Protein AF-A0A381I6Q4-F1 (afdb_monomer)

Secondary structure (DSSP, 8-state):
------PPP-S--PPPEEESSGGG-EEE--B-SSTT-TTTS-B-SPP--EEEEESS--TTS-HHHHHHTTTTTT-HHHHHHHHHHHS--SEEEEE-GGG-TTTT---HHHHHHHHHHHHHH-SSPEEEE--S-HHHHHHHHHHHHHHS---

Mean predicted aligned error: 4.38 Å

Nearest PDB structures (foldseek):
  2h9a-assembly1_B  TM=9.541E-01  e=8.508E-14  Carboxydothermus hydrogenoformans
  4djf-assembly1_D  TM=9.508E-01  e=1.622E-13  Neomoorella thermoacetica
  8vcj-assembly1_F  TM=4.718E-01  e=9.733E-01  Escherichia coli
  4xgc-assembly1_D  TM=3.825E-01  e=1.181E+00  Drosophila melanogaster
  7aud-assembly2_A  TM=4.012E-01  e=6.323E+00  Homo sapiens

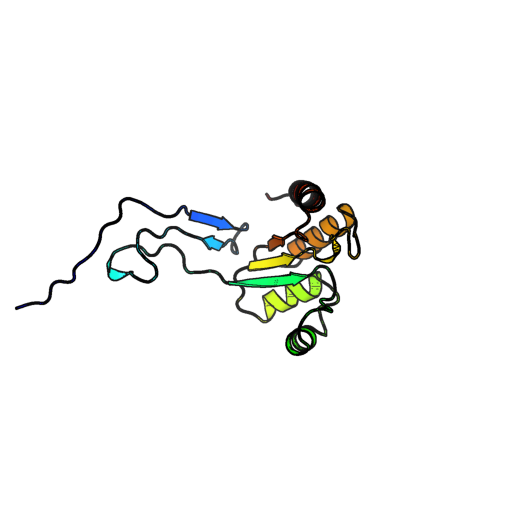InterPro domains:
  IPR011005 Dihydropteroate synthase-like superfamily [G3DSA:3.20.20.20] (15-149)
  IPR016041 CO dehydrogenase/acetyl-CoA synthase delta subunit, TIM barrel [PF03599] (16-131)
  IPR051069 Acetyl-CoA decarbonylase/synthase complex subunit [PTHR36214] (13-131)

Solvent-accessible surface area (backbone atoms only — not comparable to full-atom values): 8857 Å² total; per-residue (Å²): 134,84,89,75,85,88,68,63,87,59,95,59,64,44,70,69,47,76,44,62,66,73,96,41,39,43,60,40,44,39,26,39,42,62,91,90,37,60,86,46,41,54,60,46,41,69,91,77,50,67,46,79,48,41,72,41,63,67,80,89,53,56,67,73,60,48,62,76,34,61,93,25,42,84,36,49,48,55,32,50,42,48,46,66,74,76,52,88,56,56,27,39,30,46,28,31,59,37,45,25,78,91,65,70,43,46,50,57,65,61,53,34,51,51,53,48,52,35,57,76,65,47,71,57,20,75,44,80,42,59,51,79,48,69,72,59,33,52,54,34,52,57,48,36,64,68,70,45,79,90,121

Organism: Clostridioides difficile (NCBI:txid1496)

Sequence (151 aa):
MAFKMSTQKYSGKISEVEVGIGEKAIKLGGENVLPFYSFDGEVGNSPKIGIQISDVYPESWTDSYKELYKDVANCPVEWAKYVEANTQADFICLKFDGSDPNGLDKSVDECADVAKAVIEAIKLPLVVAGSGNHEKDGKLFGKISSNIGWT

Radius of gyration: 19.55 Å; Cα contacts (8 Å, |Δi|>4): 243; chains: 1; bounding box: 48×37×62 Å

Foldseek 3Di:
DDDDDDADFAPDFWDWDWFADDPLIAIDGGQRDPPPPVVNHDGPGDDFAEDEAECAQCPVDDVVVCVVCVPPNHALQSSLVCCQVPHPHSAYEYEHLCCDPVHVVDDLVVLLVSVQSNVVRDDHGYHYHYNPPPVSVVSNVVSNPVPPPRD

pLDDT: mean 93.87, std 7.41, range [42.34, 98.56]

Structure (mmCIF, N/CA/C/O backbone):
data_AF-A0A381I6Q4-F1
#
_entry.id   AF-A0A381I6Q4-F1
#
loop_
_atom_site.group_PDB
_atom_site.id
_atom_site.type_symbol
_atom_site.label_atom_id
_atom_site.label_alt_id
_atom_site.label_comp_id
_atom_site.label_asym_id
_atom_site.label_entity_id
_atom_site.label_seq_id
_atom_site.pdbx_PDB_ins_code
_atom_site.Cartn_x
_atom_site.Cartn_y
_atom_site.Cartn_z
_atom_site.occupancy
_atom_site.B_iso_or_equiv
_atom_site.auth_seq_id
_atom_site.auth_comp_id
_atom_site.auth_asym_id
_atom_site.auth_atom_id
_atom_site.pdbx_PDB_model_num
ATOM 1 N N . MET A 1 1 ? -25.624 0.013 46.762 1.00 72.81 1 MET A N 1
ATOM 2 C CA . MET A 1 1 ? -25.531 1.173 45.846 1.00 72.81 1 MET A CA 1
ATOM 3 C C . MET A 1 1 ? -25.431 0.653 44.423 1.00 72.81 1 MET A C 1
ATOM 5 O O . MET A 1 1 ? -24.782 -0.366 44.232 1.00 72.81 1 MET A O 1
ATOM 9 N N . ALA A 1 2 ? -26.088 1.304 43.461 1.00 85.31 2 ALA A N 1
ATOM 10 C CA . ALA A 1 2 ? -25.959 0.956 42.047 1.00 85.31 2 ALA A CA 1
ATOM 11 C C . ALA A 1 2 ? -24.643 1.521 41.488 1.00 85.31 2 ALA A C 1
ATOM 13 O O . ALA A 1 2 ? -24.275 2.652 41.807 1.00 85.31 2 ALA A O 1
ATOM 14 N N . PHE A 1 3 ? -23.933 0.734 40.682 1.00 87.44 3 PHE A N 1
ATOM 15 C CA . PHE A 1 3 ? -22.739 1.192 39.977 1.00 87.44 3 PHE A CA 1
ATOM 16 C C . PHE A 1 3 ? -23.118 2.252 38.935 1.00 87.44 3 PHE A C 1
ATOM 18 O O . PHE A 1 3 ? -24.077 2.072 38.184 1.00 87.44 3 PHE A O 1
ATOM 25 N N . LYS A 1 4 ? -22.353 3.345 38.879 1.00 84.56 4 LYS A N 1
ATOM 26 C CA . LYS A 1 4 ? -22.452 4.367 37.835 1.00 84.56 4 LYS A CA 1
ATOM 27 C C . LYS A 1 4 ? -21.108 4.450 37.125 1.00 84.56 4 LYS A C 1
ATOM 29 O O . LYS A 1 4 ? -20.115 4.828 37.740 1.00 84.56 4 LYS A O 1
ATOM 34 N N . MET A 1 5 ? -21.094 4.094 35.846 1.00 82.75 5 MET A N 1
ATOM 35 C CA . MET A 1 5 ? -1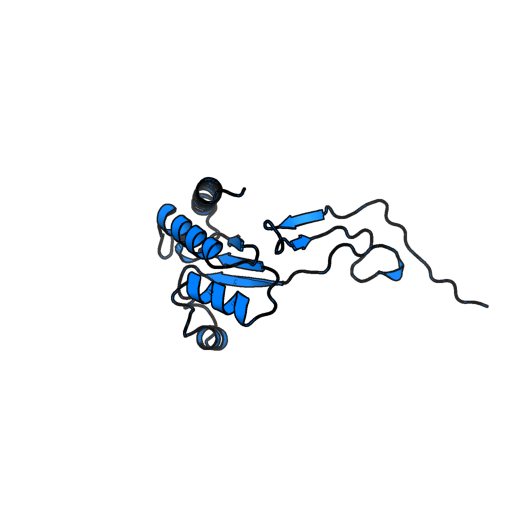9.893 4.152 35.019 1.00 82.75 5 MET A CA 1
ATOM 36 C C . MET A 1 5 ? -19.447 5.608 34.843 1.00 82.75 5 MET A C 1
ATOM 38 O O . MET A 1 5 ? -20.265 6.478 34.535 1.00 82.75 5 MET A O 1
ATOM 42 N N . SER A 1 6 ? -18.161 5.873 35.073 1.00 84.88 6 SER A N 1
ATOM 43 C CA . SER A 1 6 ? -17.562 7.175 34.788 1.00 84.88 6 SER A CA 1
ATOM 44 C C . SER A 1 6 ? -17.295 7.257 33.294 1.00 84.88 6 SER A C 1
ATOM 46 O O . SER A 1 6 ? -16.446 6.522 32.805 1.00 84.88 6 SER A O 1
ATOM 48 N N . THR A 1 7 ? -18.018 8.128 32.592 1.00 86.00 7 THR A N 1
ATOM 49 C CA . THR A 1 7 ? -17.810 8.370 31.161 1.00 86.00 7 THR A CA 1
ATOM 50 C C . THR A 1 7 ? -17.056 9.672 30.932 1.00 86.00 7 THR A C 1
ATOM 52 O O . THR A 1 7 ? -17.393 10.683 31.564 1.00 86.00 7 THR A O 1
ATOM 55 N N . GLN A 1 8 ? -16.106 9.688 30.004 1.00 88.75 8 GLN A N 1
ATOM 56 C CA . GLN A 1 8 ? -15.382 10.895 29.609 1.00 88.75 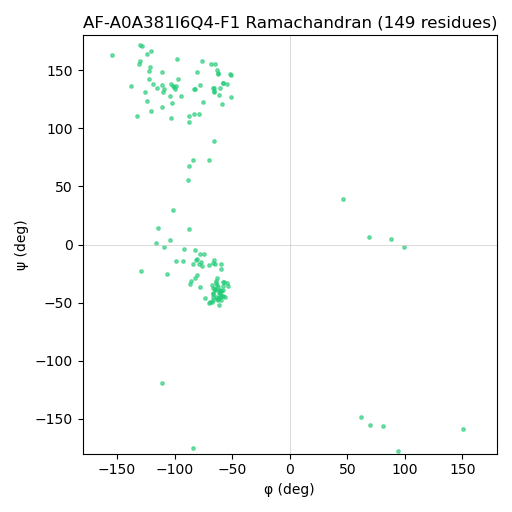8 GLN A CA 1
ATOM 57 C C . GLN A 1 8 ? -15.937 11.473 28.303 1.00 88.75 8 GLN A C 1
ATOM 59 O O . GLN A 1 8 ? -16.175 10.755 27.341 1.00 88.75 8 GLN A O 1
ATOM 64 N N . LYS A 1 9 ? -16.132 12.797 28.259 1.00 88.44 9 LYS A N 1
ATOM 65 C CA . LYS A 1 9 ? -16.518 13.509 27.033 1.00 88.44 9 LYS A CA 1
ATOM 66 C C . LYS A 1 9 ? -15.308 14.190 26.414 1.00 88.44 9 LYS A C 1
ATOM 68 O O . LYS A 1 9 ? -14.563 14.872 27.118 1.00 88.44 9 LYS A O 1
ATOM 73 N N . TYR A 1 10 ? -15.177 14.077 25.099 1.00 90.94 10 TYR A N 1
ATOM 74 C CA . TYR A 1 10 ? -14.132 14.733 24.323 1.00 90.94 10 TYR A CA 1
ATOM 75 C C . TYR A 1 10 ? -14.757 15.746 23.363 1.00 90.94 10 TYR A C 1
ATOM 77 O O . TYR A 1 10 ? -15.756 15.464 22.701 1.00 90.94 10 TYR A O 1
ATOM 85 N N . SER A 1 11 ? -14.176 16.945 23.295 1.00 91.75 11 SER A N 1
ATOM 86 C CA . SER A 1 11 ? -14.625 18.018 22.397 1.00 91.75 11 SER A CA 1
ATOM 87 C C . SER A 1 11 ? -14.056 17.906 20.980 1.00 91.75 11 SER A C 1
ATOM 89 O O . SER A 1 11 ? -14.565 18.557 20.072 1.00 91.75 11 SER A O 1
ATOM 91 N N . GLY A 1 12 ? -12.999 17.112 20.794 1.00 92.12 12 GLY A N 1
ATOM 92 C CA . GLY A 1 12 ? -12.356 16.872 19.504 1.00 92.12 12 GLY A CA 1
ATOM 93 C C . GLY A 1 12 ? -12.822 15.576 18.843 1.00 92.12 12 GLY A C 1
ATOM 94 O O . GLY A 1 12 ? -13.320 14.667 19.506 1.00 92.12 12 GLY A O 1
ATOM 95 N N . LYS A 1 13 ? -12.631 15.492 17.528 1.00 93.94 13 LYS A N 1
ATOM 96 C CA . LYS A 1 13 ? -12.848 14.292 16.716 1.00 93.94 13 LYS A CA 1
ATOM 97 C C . LYS A 1 13 ? -11.692 14.171 15.726 1.00 93.94 13 LYS A C 1
ATOM 99 O O . LYS A 1 13 ? -11.288 15.180 15.147 1.00 93.94 13 LYS A O 1
ATOM 104 N N . ILE A 1 14 ? -11.159 12.967 15.548 1.00 96.00 14 ILE A N 1
ATOM 105 C CA . ILE A 1 14 ? -10.168 12.683 14.507 1.00 96.00 14 ILE A CA 1
ATOM 106 C C . ILE A 1 14 ? -10.835 12.848 13.141 1.00 96.00 14 ILE A C 1
ATOM 108 O O . ILE A 1 14 ? -11.953 12.376 12.929 1.00 96.00 14 ILE A O 1
ATOM 112 N N . SER A 1 15 ? -10.162 13.532 12.217 1.00 96.69 15 SER A N 1
ATOM 113 C CA . SER A 1 15 ? -10.674 13.728 10.861 1.00 96.69 15 SER A CA 1
ATOM 114 C C . SER A 1 15 ? -10.934 12.392 10.172 1.00 96.69 15 SER A C 1
ATOM 116 O O . SER A 1 15 ? -10.128 11.469 10.278 1.00 96.69 15 SER A O 1
ATOM 118 N N . GLU A 1 16 ? -12.048 12.307 9.448 1.00 96.75 16 GLU A N 1
ATOM 119 C CA . GLU A 1 16 ? -12.323 11.166 8.579 1.00 96.75 16 GLU A CA 1
ATOM 120 C C . GLU A 1 16 ? -11.615 11.367 7.236 1.00 96.75 16 GLU A C 1
ATOM 122 O O . GLU A 1 16 ? -11.670 12.455 6.657 1.00 96.75 16 GLU A O 1
ATOM 127 N N . VAL A 1 17 ? -10.948 10.321 6.754 1.00 96.56 17 VAL A N 1
ATOM 128 C CA . VAL A 1 17 ? -10.285 10.294 5.446 1.00 96.56 17 VAL A CA 1
ATOM 129 C C . VAL A 1 17 ? -10.798 9.095 4.668 1.00 96.56 17 VAL A C 1
ATOM 131 O O . VAL A 1 17 ? -10.819 7.981 5.187 1.00 96.56 17 VAL A O 1
ATOM 134 N N . GLU A 1 18 ? -11.191 9.327 3.421 1.00 95.94 18 GLU A N 1
ATOM 135 C CA . GLU A 1 18 ? -11.579 8.279 2.482 1.00 95.94 18 GLU A CA 1
ATOM 136 C C . GLU A 1 18 ? -10.415 7.976 1.532 1.00 95.94 18 GLU A C 1
ATOM 138 O O . GLU A 1 18 ? -9.761 8.889 1.024 1.00 95.94 18 GLU A O 1
ATOM 143 N N . VAL A 1 19 ? -10.127 6.691 1.331 1.00 94.69 19 VAL A N 1
ATOM 144 C CA . VAL A 1 19 ? -9.037 6.198 0.484 1.00 94.69 19 VAL A CA 1
ATOM 145 C C . VAL A 1 19 ? -9.615 5.258 -0.569 1.00 94.69 19 VAL A C 1
ATOM 147 O O . VAL A 1 19 ? -10.237 4.250 -0.235 1.00 94.69 19 VAL A O 1
ATOM 150 N N . GLY A 1 20 ? -9.364 5.568 -1.841 1.00 91.56 20 GLY A N 1
ATOM 151 C CA . GLY A 1 20 ? -9.916 4.847 -2.989 1.00 91.56 20 GLY A CA 1
ATOM 152 C C . GLY A 1 20 ? -11.206 5.472 -3.525 1.00 91.56 20 GLY A C 1
ATOM 153 O O . GLY A 1 20 ? -11.650 6.515 -3.053 1.00 91.56 20 GLY A O 1
ATOM 154 N N . ILE A 1 21 ? -11.784 4.830 -4.541 1.00 87.94 21 ILE A N 1
ATOM 155 C CA . ILE A 1 21 ? -13.023 5.256 -5.202 1.00 87.94 21 ILE A CA 1
ATOM 156 C C . ILE A 1 21 ? -14.004 4.083 -5.312 1.00 87.94 21 ILE A C 1
ATOM 158 O O . ILE A 1 21 ? -13.606 2.917 -5.350 1.00 87.94 21 ILE A O 1
ATOM 162 N N . GLY A 1 22 ? -15.297 4.393 -5.396 1.00 87.00 22 GLY A N 1
ATOM 163 C CA . GLY A 1 22 ? -16.349 3.396 -5.595 1.00 87.00 22 GLY A CA 1
ATOM 164 C C . GLY A 1 22 ? -16.575 2.476 -4.390 1.00 87.00 22 GLY A C 1
ATOM 165 O O . GLY A 1 22 ? -16.286 2.820 -3.249 1.00 87.00 22 GLY A O 1
ATOM 166 N N . GLU A 1 23 ? -17.116 1.282 -4.643 1.00 86.56 23 GLU A N 1
ATOM 167 C CA . GLU A 1 23 ? -17.598 0.361 -3.596 1.00 86.56 23 GLU A CA 1
ATOM 168 C C . GLU A 1 23 ? -16.506 -0.190 -2.667 1.00 86.56 23 GLU A C 1
ATOM 170 O O . GLU A 1 23 ? -16.812 -0.747 -1.613 1.00 86.56 23 GLU A O 1
ATOM 175 N N . LYS A 1 24 ? -15.236 -0.083 -3.067 1.00 88.00 24 LYS A N 1
ATOM 176 C CA . LYS A 1 24 ? -14.081 -0.575 -2.305 1.00 88.00 24 LYS A CA 1
ATOM 177 C C . LYS A 1 24 ? -13.306 0.535 -1.602 1.00 88.00 24 LYS A C 1
ATOM 179 O O . LYS A 1 24 ? -12.293 0.235 -0.976 1.00 88.00 24 LYS A O 1
ATOM 184 N N . ALA A 1 25 ? -13.774 1.783 -1.671 1.00 94.38 25 ALA A N 1
ATOM 185 C CA . ALA A 1 25 ? -13.207 2.861 -0.878 1.00 94.38 25 ALA A CA 1
ATOM 186 C C . ALA A 1 25 ? -13.289 2.529 0.621 1.00 94.38 25 ALA A C 1
ATOM 188 O O . ALA A 1 25 ? -14.282 1.981 1.111 1.00 94.38 25 ALA A O 1
ATOM 189 N N . ILE A 1 26 ? -12.226 2.853 1.352 1.00 96.56 26 ILE A N 1
ATOM 190 C CA . ILE A 1 26 ? -12.146 2.656 2.800 1.00 96.56 26 ILE A CA 1
ATOM 191 C C . ILE A 1 26 ? -12.161 4.002 3.507 1.00 96.56 26 ILE A C 1
ATOM 193 O O . ILE A 1 26 ? -11.624 4.986 3.007 1.00 96.56 26 ILE A O 1
ATOM 197 N N . LYS A 1 27 ? -12.735 4.029 4.707 1.00 97.00 27 LYS A N 1
ATOM 198 C CA . LYS A 1 27 ? -12.732 5.198 5.582 1.00 97.00 27 LYS A CA 1
ATOM 199 C C . LYS A 1 27 ? -11.857 4.950 6.798 1.00 97.00 27 LYS A C 1
ATOM 201 O O . LYS A 1 27 ? -11.889 3.866 7.381 1.00 97.00 27 LYS A O 1
ATOM 206 N N . LEU A 1 28 ? -11.080 5.961 7.156 1.00 96.88 28 LEU A N 1
ATOM 207 C CA . LEU A 1 28 ? -10.161 5.983 8.286 1.00 96.88 28 LEU A CA 1
ATOM 208 C C . LEU A 1 28 ? -10.532 7.133 9.216 1.00 96.88 28 LEU A C 1
ATOM 210 O O . LEU A 1 28 ? -10.992 8.176 8.755 1.00 96.88 28 LEU A O 1
ATOM 214 N N . GLY A 1 29 ? -10.275 6.967 10.509 1.00 96.19 29 GLY A N 1
ATOM 215 C CA . GLY A 1 29 ? -10.471 8.022 11.492 1.00 96.19 29 GLY A CA 1
ATOM 216 C C . GLY A 1 29 ? -11.924 8.160 11.954 1.00 96.19 29 GLY A C 1
ATOM 217 O O . GLY A 1 29 ? -12.737 7.239 11.833 1.00 96.19 29 GLY A O 1
ATOM 218 N N . GLY A 1 30 ? -12.285 9.345 12.446 1.00 95.62 30 GLY A N 1
ATOM 219 C CA . GLY A 1 30 ? -13.619 9.630 12.974 1.00 95.62 30 GLY A CA 1
ATOM 220 C C . GLY A 1 30 ? -13.794 9.310 14.462 1.00 95.62 30 GLY A C 1
ATOM 221 O O . GLY A 1 30 ? -14.899 9.449 14.984 1.00 95.62 30 GLY A O 1
ATOM 222 N N . GLU A 1 31 ? -12.740 8.905 15.160 1.00 95.31 31 GLU A N 1
ATOM 223 C CA . GLU A 1 31 ? -12.772 8.633 16.593 1.00 95.31 31 GLU A CA 1
ATOM 224 C C . GLU A 1 31 ? -13.043 9.924 17.381 1.00 95.31 31 GLU A C 1
ATOM 226 O O . GLU A 1 31 ? -12.398 10.956 17.170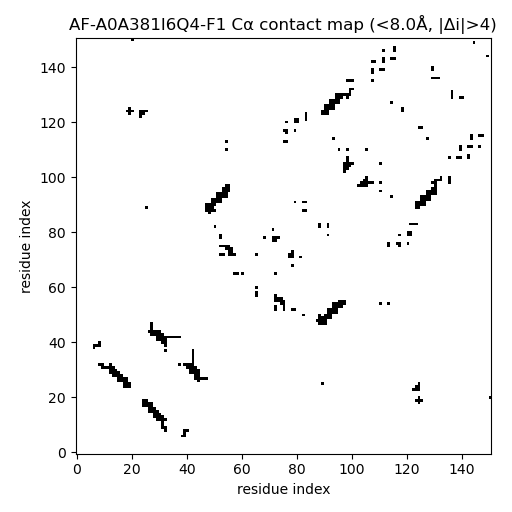 1.00 95.31 31 GLU A O 1
ATOM 231 N N . ASN A 1 32 ? -13.982 9.867 18.324 1.00 95.06 32 ASN A N 1
ATOM 232 C CA . ASN A 1 32 ? -14.198 10.909 19.337 1.00 95.06 32 ASN A CA 1
ATOM 233 C C . ASN A 1 32 ? -13.764 10.439 20.736 1.00 95.06 32 ASN A C 1
ATOM 235 O O . ASN A 1 32 ? -13.814 11.199 21.691 1.00 95.06 32 ASN A O 1
ATOM 239 N N . VAL A 1 33 ? -13.309 9.198 20.875 1.00 94.88 33 VAL A N 1
ATOM 240 C CA . VAL A 1 33 ? -12.925 8.599 22.156 1.00 94.88 33 VAL A CA 1
ATOM 241 C C . VAL A 1 33 ? -11.529 7.999 22.079 1.00 94.88 33 VAL A C 1
ATOM 243 O O . VAL A 1 33 ? -10.939 7.895 21.003 1.00 94.88 33 VAL A O 1
ATOM 246 N N . LEU A 1 34 ? -10.985 7.593 23.226 1.00 92.06 34 LEU A N 1
ATOM 247 C CA . LEU A 1 34 ? -9.743 6.824 23.248 1.00 92.06 34 LEU A CA 1
ATOM 248 C C . LEU A 1 34 ? -9.930 5.448 22.579 1.00 92.06 34 LEU A C 1
ATOM 250 O O . LEU A 1 34 ? -11.046 4.914 22.568 1.00 92.06 34 LEU A O 1
ATOM 254 N N . PRO A 1 35 ? -8.847 4.840 22.056 1.00 91.44 35 PRO A N 1
ATOM 255 C CA . PRO A 1 35 ? -8.916 3.538 21.403 1.00 91.44 35 PRO A CA 1
ATOM 256 C C . PRO A 1 35 ? -9.635 2.496 22.266 1.00 91.44 35 PRO A C 1
ATOM 258 O O . PRO A 1 35 ? -9.276 2.277 23.422 1.00 91.44 35 PRO A O 1
ATOM 261 N N . PHE A 1 36 ? -10.644 1.846 21.679 1.00 87.81 36 PHE A N 1
ATOM 262 C CA . PHE A 1 36 ? -11.481 0.808 22.298 1.00 87.81 36 PHE A CA 1
ATOM 263 C C . PHE A 1 36 ? -12.439 1.269 23.419 1.00 87.81 36 PHE A C 1
ATOM 265 O O . PHE A 1 36 ? -13.141 0.431 23.988 1.00 87.81 36 PHE A O 1
ATOM 272 N N . TYR A 1 37 ? -12.570 2.572 23.699 1.00 92.81 37 TYR A N 1
ATOM 273 C CA . TYR A 1 37 ? -13.532 3.113 24.678 1.00 92.81 37 TYR A CA 1
ATOM 274 C C . TYR A 1 37 ? -14.901 3.424 24.063 1.00 92.81 37 TYR A C 1
ATOM 276 O O . TYR A 1 37 ? -15.440 4.519 24.194 1.00 92.81 37 TYR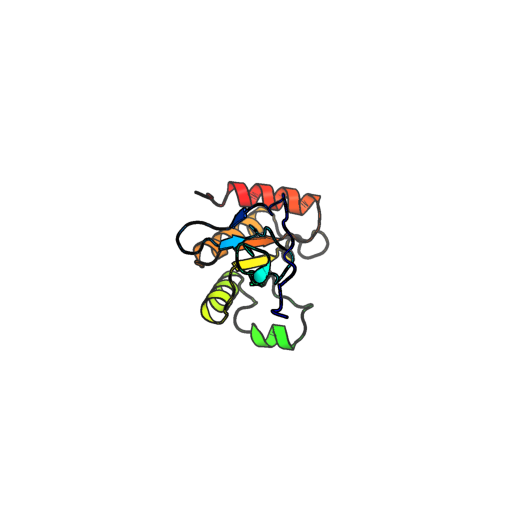 A O 1
ATOM 284 N N . SER A 1 38 ? -15.517 2.418 23.436 1.00 90.12 38 SER A N 1
ATOM 285 C CA . SER A 1 38 ? -16.884 2.517 22.883 1.00 90.12 38 SER A CA 1
ATOM 286 C C . SER A 1 38 ? -17.958 2.843 23.925 1.00 90.12 38 SER A C 1
ATOM 288 O O . SER A 1 38 ? -19.057 3.271 23.584 1.00 90.12 38 SER A O 1
ATOM 290 N N . PHE A 1 39 ? -17.639 2.673 25.206 1.00 90.44 39 PHE A N 1
ATOM 291 C CA . PHE A 1 39 ? -18.500 3.051 26.317 1.00 90.44 39 PHE A CA 1
ATOM 292 C C . PHE A 1 39 ? -18.517 4.567 26.594 1.00 90.44 39 PHE A C 1
ATOM 294 O O . PHE A 1 39 ? -19.443 5.044 27.250 1.00 90.44 39 PHE A O 1
ATOM 301 N N . ASP A 1 40 ? -17.523 5.314 26.098 1.00 91.12 40 ASP A N 1
ATOM 302 C CA . ASP A 1 40 ? -17.427 6.774 26.227 1.00 91.12 40 ASP A CA 1
ATOM 303 C C . ASP A 1 40 ? -18.052 7.521 25.035 1.00 91.12 40 ASP A C 1
ATOM 305 O O . ASP A 1 40 ? -18.305 8.723 25.130 1.00 91.12 40 ASP A O 1
ATOM 309 N N . GLY A 1 41 ? -18.336 6.834 23.919 1.00 89.06 41 GLY A N 1
ATOM 310 C CA . GLY A 1 41 ? -18.828 7.464 22.690 1.00 89.06 41 GLY A CA 1
ATOM 311 C C . GLY A 1 41 ? -18.439 6.736 21.399 1.00 89.06 41 GLY A C 1
ATOM 312 O O . GLY A 1 41 ? -18.143 5.542 21.395 1.00 89.06 41 GLY A O 1
ATOM 313 N N . GLU A 1 42 ? -18.466 7.469 20.281 1.00 89.88 42 GLU A N 1
ATOM 314 C CA . GLU A 1 42 ? -18.203 6.934 18.939 1.00 89.88 42 GLU A CA 1
ATOM 315 C C . GLU A 1 42 ? -16.710 6.667 18.696 1.00 89.88 42 GLU A C 1
ATOM 317 O O . GLU A 1 42 ? -15.873 7.572 18.745 1.00 89.88 42 GLU A O 1
ATOM 322 N N . VAL A 1 43 ? -16.391 5.417 18.353 1.00 93.12 43 VAL A N 1
ATOM 323 C CA . VAL A 1 43 ? -15.032 4.937 18.036 1.00 93.12 43 VAL A CA 1
ATOM 324 C C . VAL A 1 43 ? -14.646 5.116 16.564 1.00 93.12 43 VAL A C 1
ATOM 326 O O . VAL A 1 43 ? -13.666 4.527 16.134 1.00 93.12 43 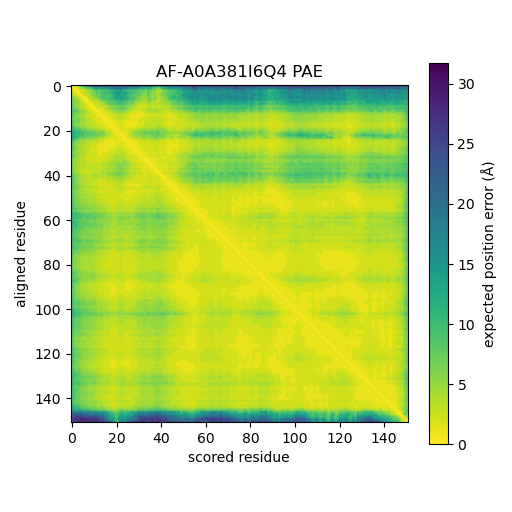VAL A O 1
ATOM 329 N N . GLY A 1 44 ? -15.406 5.891 15.786 1.00 94.31 44 GLY A N 1
ATOM 330 C CA . GLY A 1 44 ? -15.108 6.133 14.373 1.00 94.31 44 GLY A CA 1
ATOM 331 C C . GLY A 1 44 ? -15.129 4.875 13.499 1.00 94.31 44 GLY A C 1
ATOM 332 O O . GLY A 1 44 ? -15.905 3.943 13.729 1.00 94.31 44 GLY A O 1
ATOM 333 N N . ASN A 1 45 ? -14.288 4.879 12.465 1.00 95.06 45 ASN A N 1
ATOM 334 C CA . ASN A 1 45 ? -14.120 3.769 11.534 1.00 95.06 45 ASN A CA 1
ATOM 335 C C . ASN A 1 45 ? -13.204 2.685 12.125 1.00 95.06 45 ASN A C 1
ATOM 337 O O . ASN A 1 45 ? -12.272 2.964 12.874 1.00 95.06 45 ASN A O 1
ATOM 341 N N . SER A 1 46 ? -13.441 1.422 11.762 1.00 93.25 46 SER A N 1
ATOM 342 C CA . SER A 1 46 ? -12.582 0.311 12.189 1.00 93.25 46 SER A CA 1
ATOM 343 C C . SER A 1 46 ? -11.150 0.471 11.654 1.00 93.25 46 SER A C 1
ATOM 345 O O . SER A 1 46 ? -11.007 0.884 10.498 1.00 93.25 46 SER A O 1
ATOM 347 N N . PRO A 1 47 ? -10.111 0.033 12.394 1.00 93.81 47 PRO A N 1
ATOM 348 C CA . PRO A 1 47 ? -8.749 -0.043 11.871 1.00 93.81 47 PRO A CA 1
ATOM 349 C C . PRO A 1 47 ? -8.679 -0.812 10.548 1.00 93.81 47 PRO A C 1
ATOM 351 O O . PRO A 1 47 ? -9.436 -1.763 10.343 1.00 93.81 47 PRO A O 1
ATOM 354 N N . LYS A 1 48 ? -7.761 -0.400 9.670 1.00 96.62 48 LYS A N 1
ATOM 355 C CA . LYS A 1 48 ? -7.571 -0.975 8.334 1.00 96.62 48 LYS A CA 1
ATOM 356 C C . LYS A 1 48 ? -6.179 -1.563 8.187 1.00 96.62 48 LYS A C 1
ATOM 358 O O . LYS A 1 48 ? -5.206 -0.961 8.641 1.00 96.62 48 LYS A O 1
ATOM 363 N N . ILE A 1 49 ? -6.090 -2.732 7.560 1.00 97.88 49 ILE A N 1
ATOM 364 C CA . ILE A 1 49 ? -4.839 -3.470 7.374 1.00 97.88 49 ILE A CA 1
ATOM 365 C C . ILE A 1 49 ? -4.460 -3.444 5.898 1.00 97.88 49 ILE A C 1
ATOM 367 O O . ILE A 1 49 ? -5.177 -3.963 5.045 1.00 97.88 49 ILE A O 1
ATOM 371 N N . GLY A 1 50 ? -3.301 -2.856 5.614 1.00 97.81 50 GLY A N 1
ATOM 372 C CA . GLY A 1 50 ? -2.692 -2.886 4.293 1.00 97.81 50 GLY A CA 1
ATOM 373 C C . GLY A 1 50 ? -1.637 -3.973 4.186 1.00 97.81 50 GLY A C 1
ATOM 374 O O . GLY A 1 50 ? -0.868 -4.180 5.127 1.00 97.81 50 GLY A O 1
ATOM 375 N N . ILE A 1 51 ? -1.559 -4.629 3.030 1.00 98.06 51 ILE A N 1
ATOM 376 C CA . ILE A 1 51 ? -0.455 -5.542 2.715 1.00 98.06 51 ILE A CA 1
ATOM 377 C C . ILE A 1 51 ? 0.494 -4.862 1.738 1.00 98.06 51 ILE A C 1
ATOM 379 O O . ILE A 1 51 ? 0.079 -4.345 0.700 1.00 98.06 51 ILE A O 1
ATOM 383 N N . GLN A 1 52 ? 1.776 -4.853 2.096 1.00 97.62 52 GLN A N 1
ATOM 384 C CA . GLN A 1 52 ? 2.826 -4.302 1.255 1.00 97.62 52 GLN A CA 1
ATOM 385 C C . GLN A 1 52 ? 3.264 -5.318 0.196 1.00 97.62 52 GLN A C 1
ATOM 387 O O . GLN A 1 52 ? 3.550 -6.472 0.515 1.00 97.62 52 GLN A O 1
ATOM 392 N N . ILE A 1 53 ? 3.385 -4.843 -1.038 1.00 98.06 53 ILE A N 1
ATOM 393 C CA . ILE A 1 53 ? 4.080 -5.493 -2.152 1.00 98.06 53 ILE A CA 1
ATOM 394 C C . ILE A 1 53 ? 5.202 -4.569 -2.647 1.00 98.06 53 ILE A C 1
ATOM 396 O O . ILE A 1 53 ? 5.238 -3.386 -2.294 1.00 98.06 53 ILE A O 1
ATOM 400 N N . SER A 1 54 ? 6.112 -5.095 -3.463 1.00 97.69 54 SER A N 1
ATOM 401 C CA . SER A 1 54 ? 7.211 -4.321 -4.048 1.00 97.69 54 SER A CA 1
ATOM 402 C C . SER A 1 54 ? 7.171 -4.363 -5.575 1.00 97.69 54 SER A C 1
ATOM 404 O O . SER A 1 54 ? 6.654 -5.314 -6.166 1.00 97.69 54 SER A O 1
ATOM 406 N N . ASP A 1 55 ? 7.704 -3.326 -6.221 1.00 97.50 55 ASP A N 1
ATOM 407 C CA . ASP A 1 55 ? 7.873 -3.265 -7.678 1.00 97.50 55 ASP A CA 1
ATOM 408 C C . ASP A 1 55 ? 9.033 -4.151 -8.190 1.00 97.50 55 ASP A C 1
ATOM 410 O O . ASP A 1 55 ? 9.235 -4.303 -9.400 1.00 97.50 55 ASP A O 1
ATOM 414 N N . VAL A 1 56 ? 9.817 -4.712 -7.269 1.00 96.75 56 VAL A N 1
ATOM 415 C CA . VAL A 1 56 ? 10.938 -5.626 -7.509 1.00 96.75 56 VAL A CA 1
ATOM 416 C C . VAL A 1 56 ? 10.807 -6.865 -6.633 1.00 96.75 56 VAL A C 1
ATOM 418 O O . VAL A 1 56 ? 10.161 -6.836 -5.585 1.00 96.75 56 VAL A O 1
ATOM 421 N N . TYR A 1 57 ? 11.458 -7.958 -7.037 1.00 96.81 57 TYR A N 1
ATOM 422 C CA . TYR A 1 57 ? 11.529 -9.139 -6.186 1.00 96.81 57 TYR A CA 1
ATOM 423 C C . TYR A 1 57 ? 12.263 -8.796 -4.873 1.00 96.81 57 TYR A C 1
ATOM 425 O O . TYR A 1 57 ? 13.363 -8.232 -4.911 1.00 96.81 57 TYR A O 1
ATOM 433 N N . PRO A 1 58 ? 11.682 -9.104 -3.701 1.00 93.88 58 PRO A N 1
ATOM 434 C CA . PRO A 1 58 ? 12.182 -8.625 -2.420 1.00 93.88 58 PRO A CA 1
ATOM 435 C C . PRO A 1 58 ? 13.307 -9.522 -1.875 1.00 93.88 58 PRO A C 1
ATOM 437 O O . PRO A 1 58 ? 13.127 -10.253 -0.901 1.00 93.88 58 PRO A O 1
ATOM 440 N N . GLU A 1 59 ? 14.493 -9.458 -2.479 1.00 93.62 59 GLU A N 1
ATOM 441 C CA . GLU A 1 59 ? 15.645 -10.302 -2.102 1.00 93.62 59 GLU A CA 1
ATOM 442 C C . GLU A 1 59 ? 16.011 -10.220 -0.608 1.00 93.62 59 GLU A C 1
ATOM 444 O O . GLU A 1 59 ? 16.429 -11.206 0.001 1.00 93.62 59 GLU A O 1
ATOM 449 N N . SER A 1 60 ? 15.820 -9.044 -0.003 1.00 91.88 60 SER A N 1
ATOM 450 C CA . SER A 1 60 ? 16.143 -8.763 1.401 1.00 91.88 60 SER A CA 1
ATOM 451 C C . SER A 1 60 ? 15.129 -9.313 2.408 1.00 91.88 60 SER A C 1
ATOM 453 O O . SER A 1 60 ? 15.369 -9.240 3.616 1.00 91.88 60 SER A O 1
ATOM 455 N N . TRP A 1 61 ? 13.990 -9.836 1.950 1.00 94.88 61 TRP A N 1
ATOM 456 C CA . TRP A 1 61 ? 12.979 -10.400 2.838 1.00 94.88 61 TRP A CA 1
ATOM 457 C C . TRP A 1 61 ? 13.392 -11.778 3.353 1.00 94.88 61 TRP A C 1
ATOM 459 O O . TRP A 1 61 ? 14.204 -12.490 2.758 1.00 94.88 61 TRP A O 1
ATOM 469 N N . THR A 1 62 ? 12.800 -12.176 4.480 1.00 97.00 62 THR A N 1
ATOM 470 C CA . THR A 1 62 ? 13.009 -13.515 5.036 1.00 97.00 62 THR A CA 1
ATOM 471 C C . THR A 1 62 ? 12.494 -14.585 4.074 1.00 97.00 62 THR A C 1
ATOM 473 O O . THR A 1 62 ? 11.520 -14.377 3.344 1.00 97.00 62 THR A O 1
ATOM 476 N N . ASP A 1 63 ? 13.119 -15.763 4.104 1.00 96.38 63 ASP A N 1
ATOM 477 C CA . ASP A 1 63 ? 12.756 -16.870 3.213 1.00 96.38 63 ASP A CA 1
ATOM 478 C C . ASP A 1 63 ? 11.288 -17.285 3.361 1.00 96.38 63 ASP A C 1
ATOM 480 O O . ASP A 1 63 ? 10.648 -17.613 2.369 1.00 96.38 63 ASP A O 1
ATOM 484 N N . SER A 1 64 ? 10.709 -17.173 4.562 1.00 96.38 64 SER A N 1
ATOM 485 C CA . SER A 1 64 ? 9.289 -17.457 4.790 1.00 96.38 64 SER A CA 1
ATOM 486 C C . SER A 1 64 ? 8.357 -16.575 3.952 1.00 96.38 64 SER A C 1
ATOM 488 O O . SER A 1 64 ? 7.354 -17.068 3.441 1.00 96.38 64 SER A O 1
ATOM 490 N N . TYR A 1 65 ? 8.666 -15.282 3.789 1.00 94.38 65 TYR A N 1
ATOM 491 C CA . TYR A 1 65 ? 7.851 -14.400 2.949 1.00 94.38 65 TYR A CA 1
ATOM 492 C C . TYR A 1 65 ? 8.130 -14.603 1.461 1.00 94.38 65 TYR A C 1
ATOM 494 O O . TYR A 1 65 ? 7.200 -14.556 0.657 1.00 94.38 65 TYR A O 1
ATOM 502 N N . LYS A 1 66 ? 9.390 -14.860 1.092 1.00 95.19 66 LYS A N 1
ATOM 503 C CA . LYS A 1 66 ? 9.749 -15.191 -0.293 1.00 95.19 66 LYS A CA 1
ATOM 504 C C . LYS A 1 66 ? 9.058 -16.472 -0.756 1.00 95.19 66 LYS A C 1
ATOM 506 O O . LYS A 1 66 ? 8.552 -16.500 -1.868 1.00 95.19 66 LYS A O 1
ATOM 511 N N . GLU A 1 67 ? 8.968 -17.483 0.106 1.00 95.88 67 GLU A N 1
ATOM 512 C CA . GLU A 1 67 ? 8.253 -18.733 -0.169 1.00 95.88 67 GLU A CA 1
ATOM 513 C C . GLU A 1 67 ? 6.740 -18.508 -0.299 1.00 95.88 67 GLU A C 1
ATOM 515 O O . GLU A 1 67 ? 6.125 -19.032 -1.225 1.00 95.88 67 GLU A O 1
ATOM 520 N N . LEU A 1 68 ? 6.146 -17.680 0.574 1.00 95.56 68 LEU A N 1
ATOM 521 C CA . LEU A 1 68 ? 4.715 -17.343 0.534 1.00 95.56 68 LEU A CA 1
ATOM 522 C C . LEU A 1 68 ? 4.289 -16.723 -0.806 1.00 95.56 68 LEU A C 1
ATOM 524 O O . LEU A 1 68 ? 3.173 -16.962 -1.263 1.00 95.56 68 LEU A O 1
ATOM 528 N N . TYR A 1 69 ? 5.164 -15.924 -1.418 1.00 96.62 69 TYR A N 1
ATOM 529 C CA . TYR A 1 69 ? 4.877 -15.191 -2.650 1.00 96.62 69 TYR A CA 1
ATOM 530 C C . TYR A 1 69 ? 5.715 -15.650 -3.848 1.00 96.62 69 TYR A C 1
ATOM 532 O O . TYR A 1 69 ? 5.740 -14.958 -4.862 1.00 96.62 69 TYR A O 1
ATOM 540 N N . LYS A 1 70 ? 6.393 -16.800 -3.781 1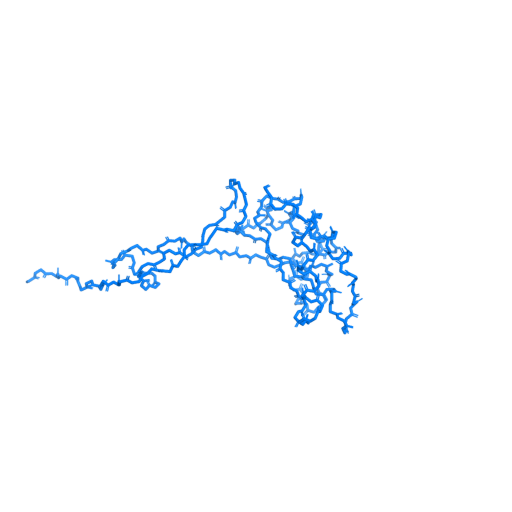.00 95.56 70 LYS A N 1
ATOM 541 C CA . LYS A 1 70 ? 7.376 -17.237 -4.794 1.00 95.56 70 LYS A CA 1
ATOM 542 C C . LYS A 1 70 ? 6.843 -17.244 -6.230 1.00 95.56 70 LYS A C 1
ATOM 544 O O . LYS A 1 70 ? 7.570 -16.896 -7.157 1.00 95.56 70 LYS A O 1
ATOM 549 N N . ASP A 1 71 ? 5.566 -17.588 -6.393 1.00 96.75 71 ASP A N 1
ATOM 550 C CA . ASP A 1 71 ? 4.920 -17.736 -7.698 1.00 96.75 71 ASP A CA 1
ATOM 551 C C . ASP A 1 71 ? 4.470 -16.389 -8.290 1.00 96.75 71 ASP A C 1
ATOM 553 O O . ASP A 1 71 ? 4.154 -16.310 -9.474 1.00 96.75 71 ASP A O 1
ATOM 557 N N . VAL A 1 72 ? 4.452 -15.319 -7.483 1.00 97.88 72 VAL A N 1
ATOM 558 C CA . VAL A 1 72 ? 3.875 -14.017 -7.864 1.00 97.88 72 VAL A CA 1
ATOM 559 C C . VAL A 1 72 ? 4.802 -12.824 -7.627 1.00 97.88 72 VAL A C 1
ATOM 561 O O . VAL A 1 72 ? 4.672 -11.817 -8.314 1.00 97.88 72 VAL A O 1
ATOM 564 N N . ALA A 1 73 ? 5.787 -12.923 -6.730 1.00 96.62 73 ALA A N 1
ATOM 565 C CA . ALA A 1 73 ? 6.628 -11.802 -6.295 1.00 96.62 73 ALA A CA 1
ATOM 566 C C . ALA A 1 73 ? 7.535 -11.216 -7.392 1.00 96.62 73 ALA A C 1
ATOM 568 O O . ALA A 1 73 ? 8.082 -10.131 -7.225 1.00 96.62 73 ALA A O 1
ATOM 569 N N . ASN A 1 74 ? 7.689 -11.910 -8.522 1.00 96.94 74 ASN A N 1
ATOM 570 C CA . ASN A 1 74 ? 8.406 -11.398 -9.693 1.00 96.94 74 ASN A CA 1
ATOM 571 C C . ASN A 1 74 ? 7.556 -10.452 -10.561 1.00 96.94 74 ASN A C 1
ATOM 573 O O . ASN A 1 74 ? 8.092 -9.791 -11.448 1.00 96.94 74 ASN A O 1
ATOM 577 N N . CYS A 1 75 ? 6.239 -10.386 -10.340 1.00 97.88 75 CYS A N 1
ATOM 578 C CA . CYS A 1 75 ? 5.329 -9.524 -11.082 1.00 97.88 75 CYS A CA 1
ATOM 579 C C . CYS A 1 75 ? 4.402 -8.773 -10.110 1.00 97.88 75 CYS A C 1
ATOM 581 O O . CYS A 1 75 ? 3.494 -9.384 -9.546 1.00 97.88 75 CYS A O 1
ATOM 583 N N . PRO A 1 76 ? 4.553 -7.446 -9.949 1.00 98.12 76 PRO A N 1
ATOM 584 C CA . PRO A 1 76 ? 3.744 -6.666 -9.006 1.00 98.12 76 PRO A CA 1
ATOM 585 C C . PRO A 1 76 ? 2.234 -6.776 -9.252 1.00 98.12 76 PRO A C 1
ATOM 587 O O . PRO A 1 76 ? 1.452 -6.766 -8.307 1.00 98.12 76 PRO A O 1
ATOM 590 N N . VAL A 1 77 ? 1.819 -6.935 -10.514 1.00 98.44 77 VAL A N 1
ATOM 591 C CA . VAL A 1 77 ? 0.411 -7.114 -10.898 1.00 98.44 77 VAL A CA 1
ATOM 592 C C . VAL A 1 77 ? -0.139 -8.448 -10.394 1.00 98.44 77 VAL A C 1
ATOM 594 O O . VAL A 1 77 ? -1.193 -8.481 -9.761 1.00 98.44 77 VAL A O 1
ATOM 597 N N . GLU A 1 78 ? 0.573 -9.549 -10.637 1.00 98.56 78 GLU A N 1
ATOM 598 C CA . GLU A 1 78 ? 0.150 -10.871 -10.161 1.00 98.56 78 GLU A CA 1
ATOM 599 C C . GLU A 1 78 ? 0.224 -10.961 -8.636 1.00 98.56 78 GLU A C 1
ATOM 601 O O . GLU A 1 78 ? -0.655 -11.545 -8.003 1.00 98.56 78 GLU A O 1
ATOM 606 N N . TRP A 1 79 ? 1.211 -10.301 -8.025 1.00 98.56 79 TRP A N 1
ATOM 607 C CA . TRP A 1 79 ? 1.314 -10.206 -6.575 1.00 98.56 79 TRP A CA 1
ATOM 608 C C . TRP A 1 79 ? 0.130 -9.442 -5.970 1.00 98.56 79 TRP A C 1
ATOM 610 O O . TRP A 1 79 ? -0.486 -9.925 -5.020 1.00 98.56 79 TRP A O 1
ATOM 620 N N . ALA A 1 80 ? -0.257 -8.304 -6.552 1.00 98.50 80 ALA A N 1
ATOM 621 C CA . ALA A 1 80 ? -1.410 -7.530 -6.098 1.00 98.50 80 ALA A CA 1
ATOM 622 C C . ALA A 1 80 ? -2.720 -8.331 -6.198 1.00 98.50 80 ALA A C 1
ATOM 624 O O . ALA A 1 80 ? -3.478 -8.395 -5.228 1.00 98.50 80 ALA A O 1
ATOM 625 N N . LYS A 1 81 ? -2.959 -9.015 -7.326 1.00 98.44 81 LYS A N 1
ATOM 626 C CA . LYS A 1 81 ? -4.123 -9.906 -7.495 1.00 98.44 81 LYS A CA 1
ATOM 627 C C . LYS A 1 81 ? -4.123 -11.049 -6.485 1.00 98.44 81 LYS A C 1
ATOM 629 O O . LYS A 1 81 ? -5.167 -11.379 -5.928 1.00 98.44 81 LYS A O 1
ATOM 634 N N . TYR A 1 82 ? -2.962 -11.654 -6.234 1.00 98.38 82 TYR A N 1
ATOM 635 C CA . TYR A 1 82 ? -2.833 -12.716 -5.242 1.00 98.38 82 TYR A CA 1
ATOM 636 C C . TYR A 1 82 ? -3.184 -12.212 -3.842 1.00 98.38 82 TYR A C 1
ATOM 638 O O . TYR A 1 82 ? -3.936 -12.878 -3.131 1.00 98.38 82 TYR A O 1
ATOM 646 N N . VAL A 1 83 ? -2.685 -11.034 -3.459 1.00 98.19 83 VAL A N 1
AT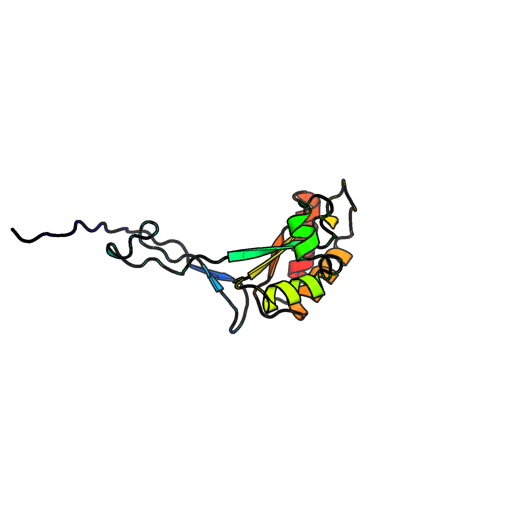OM 647 C CA . VAL A 1 83 ? -3.018 -10.401 -2.179 1.00 98.19 83 VAL A CA 1
ATOM 648 C C . VAL A 1 83 ? -4.522 -10.142 -2.080 1.00 98.19 83 VAL A C 1
ATOM 650 O O . VAL A 1 83 ? -5.131 -10.536 -1.087 1.00 98.19 83 VAL A O 1
ATOM 653 N N . GLU A 1 84 ? -5.142 -9.563 -3.110 1.00 97.38 84 GLU A N 1
ATOM 654 C CA . GLU A 1 84 ? -6.589 -9.309 -3.136 1.00 97.38 84 GLU A CA 1
ATOM 655 C C . GLU A 1 84 ? -7.421 -10.600 -3.022 1.00 97.38 84 GLU A C 1
ATOM 657 O O . GLU A 1 84 ? -8.438 -10.622 -2.330 1.00 97.38 84 GLU A O 1
ATOM 662 N N . ALA A 1 85 ? -6.992 -11.683 -3.672 1.00 97.62 85 ALA A N 1
ATOM 663 C CA . ALA A 1 85 ? -7.742 -12.937 -3.710 1.00 97.62 85 ALA A CA 1
ATOM 664 C C . ALA A 1 85 ? -7.549 -13.825 -2.469 1.00 97.62 85 ALA A C 1
ATOM 666 O O . ALA A 1 85 ? -8.445 -14.601 -2.137 1.00 97.62 85 ALA A O 1
ATOM 667 N N . ASN A 1 86 ? -6.394 -13.747 -1.799 1.00 97.69 86 ASN A N 1
ATOM 668 C CA . ASN A 1 86 ? -5.997 -14.718 -0.769 1.00 97.69 86 ASN A CA 1
ATOM 669 C C . ASN A 1 86 ? -5.853 -14.119 0.635 1.00 97.69 86 ASN A C 1
ATOM 671 O O . ASN A 1 86 ? -5.498 -14.832 1.574 1.00 97.69 86 ASN A O 1
ATOM 675 N N . THR A 1 87 ? -6.113 -12.823 0.804 1.00 96.25 87 THR A N 1
ATOM 676 C CA . THR A 1 87 ? -5.975 -12.142 2.096 1.00 96.25 87 THR A CA 1
ATOM 677 C C . THR A 1 87 ? -7.221 -11.329 2.440 1.00 96.25 87 THR A C 1
ATOM 679 O O . THR A 1 87 ? -8.130 -11.174 1.630 1.00 96.25 87 THR A O 1
ATOM 682 N N . GLN A 1 88 ? -7.270 -10.813 3.668 1.00 95.94 88 GLN A N 1
ATOM 683 C CA . GLN A 1 88 ? -8.307 -9.885 4.131 1.00 95.94 88 GLN A CA 1
ATOM 684 C C . GLN A 1 88 ? -7.806 -8.433 4.132 1.00 95.94 88 GLN A C 1
ATOM 686 O O . GLN A 1 88 ? -8.217 -7.644 4.978 1.00 95.94 88 GLN A O 1
ATOM 691 N N . ALA A 1 89 ? -6.872 -8.092 3.238 1.00 97.50 89 ALA A N 1
ATOM 692 C CA . ALA A 1 89 ? -6.347 -6.736 3.142 1.00 97.50 89 ALA A CA 1
ATOM 693 C C . ALA A 1 89 ? -7.463 -5.733 2.809 1.00 97.50 89 ALA A C 1
ATOM 695 O O . ALA A 1 89 ? -8.268 -5.952 1.904 1.00 97.50 89 ALA A O 1
ATOM 696 N N . ASP A 1 90 ? -7.478 -4.611 3.524 1.00 97.81 90 ASP A N 1
ATOM 697 C CA . ASP A 1 90 ? -8.361 -3.482 3.236 1.00 97.81 90 ASP A CA 1
ATOM 698 C C . ASP A 1 90 ? -7.812 -2.608 2.098 1.00 97.81 90 ASP A C 1
ATOM 700 O O . ASP A 1 90 ? -8.575 -1.923 1.425 1.00 97.81 90 ASP A O 1
ATOM 704 N N . PHE A 1 91 ? -6.492 -2.613 1.897 1.00 98.12 91 PHE A N 1
ATOM 705 C CA . PHE A 1 91 ? -5.801 -1.912 0.816 1.00 98.12 91 PHE A CA 1
ATOM 706 C C . PHE A 1 91 ? -4.465 -2.594 0.494 1.00 98.12 91 PHE A C 1
ATOM 708 O O . PHE A 1 91 ? -3.931 -3.369 1.293 1.00 98.12 91 PHE A O 1
ATOM 715 N N . ILE A 1 92 ? -3.899 -2.287 -0.668 1.00 98.44 92 ILE A N 1
ATOM 716 C CA . ILE A 1 92 ? -2.567 -2.752 -1.068 1.00 98.44 92 ILE A CA 1
ATOM 717 C C . ILE A 1 92 ? -1.612 -1.564 -1.042 1.00 98.44 92 ILE A C 1
ATOM 719 O O . ILE A 1 92 ? -1.939 -0.493 -1.543 1.00 98.44 92 ILE A O 1
ATOM 723 N N . CYS A 1 93 ? -0.433 -1.740 -0.450 1.00 98.44 93 CYS A N 1
ATOM 724 C CA . CYS A 1 93 ? 0.641 -0.753 -0.493 1.00 98.44 93 CYS A CA 1
ATOM 725 C C . CYS A 1 93 ? 1.704 -1.211 -1.497 1.00 98.44 93 CYS A C 1
ATOM 727 O O . CYS A 1 93 ? 2.427 -2.169 -1.231 1.00 98.44 93 CYS A O 1
ATOM 729 N N . LEU A 1 94 ? 1.803 -0.545 -2.645 1.00 98.44 94 LEU A N 1
ATOM 730 C CA . LEU A 1 94 ? 2.881 -0.767 -3.604 1.00 98.44 94 LEU A CA 1
ATOM 731 C C . LEU A 1 94 ? 4.063 0.130 -3.243 1.00 98.44 94 LEU A C 1
ATOM 733 O O . LEU A 1 94 ? 3.996 1.353 -3.390 1.00 98.44 94 LEU A O 1
ATOM 737 N N . LYS A 1 95 ? 5.145 -0.491 -2.771 1.00 98.12 95 LYS A N 1
ATOM 738 C CA . LYS A 1 95 ? 6.399 0.194 -2.476 1.00 98.12 95 LYS A CA 1
ATOM 739 C C . LYS A 1 95 ? 7.349 0.112 -3.670 1.00 98.12 95 LYS A C 1
ATOM 741 O O . LYS A 1 95 ? 7.635 -0.976 -4.161 1.00 98.12 95 LYS A O 1
ATOM 746 N N . PHE A 1 96 ? 7.857 1.259 -4.103 1.00 97.94 96 PHE A N 1
ATOM 747 C CA . PHE A 1 96 ? 8.827 1.366 -5.188 1.00 97.94 96 PHE A CA 1
ATOM 748 C C . PHE A 1 96 ? 10.264 1.233 -4.674 1.00 97.94 96 PHE A C 1
ATOM 750 O O . PHE A 1 96 ? 11.035 2.186 -4.692 1.00 97.94 96 PHE A O 1
ATOM 757 N N . ASP A 1 97 ? 10.649 0.048 -4.194 1.00 96.62 97 ASP A N 1
ATOM 758 C CA . ASP A 1 97 ? 12.040 -0.208 -3.791 1.00 96.62 97 ASP A CA 1
ATOM 759 C C . ASP A 1 97 ? 13.004 -0.107 -4.991 1.00 96.62 97 ASP A C 1
ATOM 761 O O . ASP A 1 97 ? 14.141 0.346 -4.851 1.00 96.62 97 ASP A O 1
ATOM 765 N N . GLY A 1 98 ? 12.541 -0.452 -6.197 1.00 96.44 98 GLY A N 1
ATOM 766 C CA . GLY A 1 98 ? 13.309 -0.345 -7.437 1.00 96.44 98 GLY A CA 1
ATOM 767 C C . GLY A 1 98 ? 13.634 1.087 -7.864 1.00 96.44 98 GLY A C 1
ATOM 768 O O . GLY A 1 98 ? 14.529 1.272 -8.690 1.00 96.44 98 GLY A O 1
ATOM 769 N N . SER A 1 99 ? 12.963 2.105 -7.310 1.00 97.38 99 SER A N 1
ATOM 770 C CA . SER A 1 99 ? 13.257 3.504 -7.635 1.00 97.38 99 SER A CA 1
ATOM 771 C C . SER A 1 99 ? 14.435 4.085 -6.853 1.00 97.38 99 SER A C 1
ATOM 773 O O . SER A 1 99 ? 14.790 5.231 -7.106 1.00 97.38 99 SER A O 1
ATOM 775 N N . ASP A 1 100 ? 15.037 3.365 -5.897 1.00 96.56 100 ASP A N 1
ATOM 776 C CA . ASP A 1 100 ? 16.202 3.857 -5.145 1.00 96.56 100 ASP A CA 1
ATOM 777 C C . ASP A 1 100 ? 17.379 4.193 -6.087 1.00 96.56 100 ASP A C 1
ATOM 779 O O . ASP A 1 100 ? 17.878 3.286 -6.763 1.00 96.56 100 ASP A O 1
ATOM 783 N N . PRO A 1 101 ? 17.868 5.453 -6.106 1.00 97.06 101 PRO A N 1
ATOM 784 C CA . PRO A 1 101 ? 19.037 5.845 -6.895 1.00 97.06 101 PRO A CA 1
ATOM 785 C C . PRO A 1 101 ? 20.333 5.104 -6.543 1.00 97.06 101 PRO A C 1
ATOM 787 O O . PRO A 1 101 ? 21.258 5.072 -7.349 1.00 97.06 101 PRO A O 1
ATOM 790 N N . ASN A 1 102 ? 20.424 4.519 -5.344 1.00 95.88 102 ASN A N 1
ATOM 791 C CA . ASN A 1 102 ? 21.564 3.694 -4.928 1.00 95.88 102 ASN A CA 1
ATOM 792 C C . ASN A 1 102 ? 21.360 2.196 -5.221 1.00 95.88 102 ASN A C 1
ATOM 794 O O . ASN A 1 102 ? 22.245 1.390 -4.935 1.00 95.88 102 ASN A O 1
ATOM 798 N N . GLY A 1 103 ? 20.186 1.823 -5.732 1.00 94.38 103 GLY A N 1
ATOM 799 C CA . GLY A 1 103 ? 19.808 0.460 -6.080 1.00 94.38 103 GLY A CA 1
ATOM 800 C C . GLY A 1 103 ? 19.690 0.287 -7.590 1.00 94.38 103 GLY A C 1
ATOM 801 O O . GLY A 1 103 ? 20.662 0.444 -8.325 1.00 94.38 103 GLY A O 1
ATOM 802 N N . LEU A 1 104 ? 18.490 -0.070 -8.052 1.00 95.62 104 LEU A N 1
ATOM 803 C CA . LEU A 1 104 ? 18.220 -0.264 -9.479 1.00 95.62 104 LEU A CA 1
ATOM 804 C C . LEU A 1 104 ? 18.006 1.050 -10.238 1.00 95.62 104 LEU A C 1
ATOM 806 O O . LEU A 1 104 ? 18.046 1.033 -11.465 1.00 95.62 104 LEU A O 1
ATOM 810 N N . ASP A 1 105 ? 17.742 2.149 -9.525 1.00 97.25 105 ASP A N 1
ATOM 811 C CA . ASP A 1 105 ? 17.463 3.477 -10.078 1.00 97.25 105 ASP A CA 1
ATOM 812 C C . ASP A 1 105 ? 16.462 3.463 -11.249 1.00 97.25 105 ASP A C 1
ATOM 814 O O . ASP A 1 105 ? 16.606 4.211 -12.221 1.00 97.25 105 ASP A O 1
ATOM 818 N N . LYS A 1 106 ? 15.420 2.618 -11.163 1.00 97.88 106 LYS A N 1
ATOM 819 C CA . LYS A 1 106 ? 14.386 2.533 -12.204 1.00 97.88 106 LYS A CA 1
ATOM 820 C C . LYS A 1 106 ? 13.836 3.917 -12.525 1.00 97.88 106 LYS A C 1
ATOM 822 O O . LYS A 1 106 ? 13.737 4.802 -11.658 1.00 97.88 106 LYS A O 1
ATOM 827 N N . SER A 1 107 ? 13.487 4.129 -13.788 1.00 97.81 107 SER A N 1
ATOM 828 C CA . SER A 1 107 ? 13.005 5.438 -14.208 1.00 97.81 107 SER A CA 1
ATOM 829 C C . SER A 1 107 ? 11.637 5.743 -13.589 1.00 97.81 107 SER A C 1
ATOM 831 O O . SER A 1 107 ? 10.863 4.854 -13.230 1.00 97.81 107 SER A O 1
ATOM 833 N N . VAL A 1 108 ? 11.331 7.034 -13.457 1.00 97.06 108 VAL A N 1
ATOM 834 C CA . VAL A 1 108 ? 10.032 7.482 -12.937 1.00 97.06 108 VAL A CA 1
ATOM 835 C C . VAL A 1 108 ? 8.885 7.052 -13.860 1.00 97.06 108 VAL A C 1
ATOM 837 O O . VAL A 1 108 ? 7.812 6.716 -13.365 1.00 97.06 108 VAL A O 1
ATOM 840 N N . ASP A 1 109 ? 9.113 7.023 -15.177 1.00 96.19 109 ASP A N 1
ATOM 841 C CA . ASP A 1 109 ? 8.123 6.555 -16.153 1.00 96.19 109 ASP A CA 1
ATOM 842 C C . ASP A 1 109 ? 7.845 5.052 -15.994 1.00 96.19 109 ASP A C 1
ATOM 844 O O . ASP A 1 109 ? 6.687 4.669 -15.852 1.00 96.19 109 ASP A O 1
ATOM 848 N N . GLU A 1 110 ? 8.887 4.219 -15.891 1.00 96.50 110 GLU A N 1
ATOM 849 C CA . GLU A 1 110 ? 8.733 2.774 -15.649 1.00 96.50 110 GLU A CA 1
ATOM 850 C C . GLU A 1 110 ? 7.956 2.490 -14.357 1.00 96.50 110 GLU A C 1
ATOM 852 O O . GLU A 1 110 ? 7.052 1.655 -14.335 1.00 96.50 110 GLU A O 1
ATOM 857 N N . CYS A 1 111 ? 8.274 3.199 -13.271 1.00 97.00 111 CYS A N 1
ATOM 858 C CA . CYS A 1 111 ? 7.566 3.034 -12.002 1.00 97.00 111 CYS A CA 1
ATOM 859 C C . CYS A 1 111 ? 6.094 3.470 -12.111 1.00 97.00 111 CYS A C 1
ATOM 861 O O . CYS A 1 111 ? 5.205 2.817 -11.560 1.00 97.00 111 CYS A O 1
ATOM 863 N N . ALA A 1 112 ? 5.812 4.549 -12.847 1.00 96.00 112 ALA A N 1
ATOM 864 C CA . ALA A 1 112 ? 4.447 5.014 -13.069 1.00 96.00 112 ALA A CA 1
ATOM 865 C C . ALA A 1 112 ? 3.619 4.023 -13.902 1.00 96.00 112 ALA A C 1
ATOM 867 O O . ALA A 1 112 ? 2.442 3.815 -13.596 1.00 96.00 112 ALA A O 1
ATOM 868 N N . ASP A 1 113 ? 4.226 3.373 -14.895 1.00 96.06 113 ASP A N 1
ATOM 869 C CA . ASP A 1 113 ? 3.572 2.325 -15.683 1.00 96.06 113 ASP A CA 1
ATOM 870 C C . ASP A 1 113 ? 3.243 1.096 -14.822 1.00 96.06 113 ASP A C 1
ATOM 872 O O . ASP A 1 113 ? 2.147 0.543 -14.932 1.00 96.06 113 ASP A O 1
ATOM 876 N N . VAL A 1 114 ? 4.131 0.716 -13.894 1.00 97.56 114 VAL A N 1
ATOM 877 C CA . VAL A 1 114 ? 3.851 -0.346 -12.911 1.00 97.56 114 VAL A CA 1
ATOM 878 C C . VAL A 1 114 ? 2.686 0.042 -11.997 1.00 97.56 114 VAL A C 1
ATOM 880 O O . VAL A 1 114 ? 1.773 -0.762 -11.816 1.00 97.56 114 VAL A O 1
ATOM 883 N N . ALA A 1 115 ? 2.671 1.266 -11.450 1.00 97.06 115 ALA A N 1
ATOM 884 C CA . ALA A 1 115 ? 1.565 1.738 -10.609 1.00 97.06 115 ALA A CA 1
ATOM 885 C C . ALA A 1 115 ? 0.224 1.654 -11.350 1.00 97.06 115 ALA A C 1
ATOM 887 O O . ALA A 1 115 ? -0.759 1.153 -10.801 1.00 97.06 115 ALA A O 1
ATOM 888 N N . LYS A 1 116 ? 0.207 2.108 -12.610 1.00 95.94 116 LYS A N 1
ATOM 889 C CA . LYS A 1 116 ? -0.972 2.077 -13.476 1.00 95.94 116 LYS A CA 1
ATOM 890 C C . LYS A 1 116 ? -1.446 0.647 -13.746 1.00 95.94 116 LYS A C 1
ATOM 892 O O . LYS A 1 116 ? -2.625 0.354 -13.581 1.00 95.94 116 LYS A O 1
ATOM 897 N N . ALA A 1 117 ? -0.531 -0.250 -14.102 1.00 96.88 117 ALA A N 1
ATOM 898 C CA . ALA A 1 117 ? -0.870 -1.646 -14.356 1.00 96.88 117 ALA A CA 1
ATOM 899 C C . ALA A 1 117 ? -1.434 -2.346 -13.107 1.00 96.88 117 ALA A C 1
ATOM 901 O O . ALA A 1 117 ? -2.337 -3.172 -13.219 1.00 96.88 117 ALA A O 1
ATOM 902 N N . VAL A 1 118 ? -0.923 -2.013 -11.916 1.00 97.31 118 VAL A N 1
ATOM 903 C CA . VAL A 1 118 ? -1.420 -2.575 -10.653 1.00 97.31 118 VAL A CA 1
ATOM 904 C C . VAL A 1 118 ? -2.820 -2.058 -10.331 1.00 97.31 118 VAL A C 1
ATOM 906 O O . VAL A 1 118 ? -3.694 -2.880 -10.067 1.00 97.31 118 VAL A O 1
ATOM 909 N N . ILE A 1 119 ? -3.068 -0.742 -10.384 1.00 94.50 119 ILE A N 1
ATOM 910 C CA . ILE A 1 119 ? -4.396 -0.191 -10.050 1.00 94.50 119 ILE A CA 1
ATOM 911 C C . ILE A 1 119 ? -5.484 -0.662 -11.025 1.00 94.50 119 ILE A C 1
ATOM 913 O O . ILE A 1 119 ? -6.610 -0.893 -10.604 1.00 94.50 119 ILE A O 1
ATOM 917 N N . GLU A 1 120 ? -5.160 -0.867 -12.306 1.00 94.75 120 GLU A N 1
ATOM 918 C CA . GLU A 1 120 ? -6.107 -1.401 -13.299 1.00 94.75 120 GLU A CA 1
ATOM 919 C C . GLU A 1 120 ? -6.442 -2.888 -13.071 1.00 94.75 120 GLU A C 1
ATOM 921 O O . GLU A 1 120 ? -7.439 -3.392 -13.592 1.00 94.75 120 GLU A O 1
ATOM 926 N N . ALA A 1 121 ? -5.621 -3.604 -12.299 1.00 96.75 121 ALA A N 1
ATOM 927 C CA . ALA A 1 121 ? -5.736 -5.044 -12.094 1.00 96.75 121 ALA A CA 1
ATOM 928 C C . ALA A 1 121 ? -6.447 -5.457 -10.797 1.00 96.75 121 ALA A C 1
ATOM 930 O O . ALA A 1 121 ? -6.797 -6.633 -10.666 1.00 96.75 121 ALA A O 1
ATOM 931 N N . ILE A 1 122 ? -6.643 -4.532 -9.855 1.00 95.94 122 ILE A N 1
ATOM 932 C CA . ILE A 1 122 ? -7.248 -4.789 -8.540 1.00 95.94 122 ILE A CA 1
ATOM 933 C C . ILE A 1 122 ? -8.459 -3.885 -8.304 1.00 95.94 122 ILE A C 1
ATOM 935 O O . ILE A 1 122 ? -8.660 -2.882 -8.984 1.00 95.94 122 ILE A O 1
ATOM 939 N N . LYS A 1 123 ? -9.277 -4.237 -7.316 1.00 95.38 123 LYS A N 1
ATOM 940 C CA . LYS A 1 123 ? -10.415 -3.434 -6.849 1.00 95.38 123 LYS A CA 1
ATOM 941 C C . LYS A 1 123 ? -10.143 -2.771 -5.502 1.00 95.38 123 LYS A C 1
ATOM 943 O O . LYS A 1 123 ? -10.791 -1.777 -5.188 1.00 95.38 123 LYS A O 1
ATOM 948 N N . LEU A 1 124 ? -9.248 -3.331 -4.687 1.00 96.56 124 LEU A N 1
ATOM 949 C CA . LEU A 1 124 ? -8.823 -2.719 -3.429 1.00 96.56 124 LEU A CA 1
ATOM 950 C C . LEU A 1 124 ? -8.135 -1.363 -3.672 1.00 96.56 124 LEU A C 1
ATOM 952 O O . LEU A 1 124 ? -7.441 -1.202 -4.679 1.00 96.56 124 LEU A O 1
ATOM 956 N N . PRO A 1 125 ? -8.260 -0.397 -2.742 1.00 96.81 125 PRO A N 1
ATOM 957 C CA . PRO A 1 125 ? -7.492 0.837 -2.801 1.00 96.81 125 PRO A CA 1
ATOM 958 C C . PRO A 1 125 ? -5.987 0.559 -2.886 1.00 96.81 125 PRO A C 1
ATOM 960 O O . PRO A 1 125 ? -5.460 -0.295 -2.167 1.00 96.81 125 PRO A O 1
ATOM 963 N N . LEU A 1 126 ? -5.296 1.316 -3.739 1.00 96.69 126 LEU A N 1
ATOM 964 C CA . LEU A 1 126 ? -3.843 1.274 -3.867 1.00 96.69 126 LEU A CA 1
ATOM 965 C C . LEU A 1 126 ? -3.223 2.476 -3.155 1.00 96.69 126 LEU A C 1
ATOM 967 O O . LEU A 1 126 ? -3.491 3.627 -3.496 1.00 96.69 126 LEU A O 1
ATOM 971 N N . VAL A 1 127 ? -2.353 2.197 -2.195 1.00 97.06 127 VAL A N 1
ATOM 972 C CA . VAL A 1 127 ? -1.448 3.166 -1.581 1.00 97.06 127 VAL A CA 1
ATOM 973 C C . VAL A 1 127 ? -0.083 3.013 -2.238 1.00 97.06 127 VAL A C 1
ATOM 975 O O . VAL A 1 127 ? 0.389 1.899 -2.451 1.00 97.06 127 VAL A O 1
ATOM 978 N N . VAL A 1 128 ? 0.560 4.131 -2.556 1.00 97.00 128 VAL A N 1
ATOM 979 C CA . VAL A 1 128 ? 1.889 4.143 -3.170 1.00 97.00 128 VAL A CA 1
ATOM 980 C C . VAL A 1 128 ? 2.913 4.667 -2.170 1.00 97.00 128 VAL A C 1
ATOM 982 O O . VAL A 1 128 ? 2.713 5.722 -1.570 1.00 97.00 128 VAL A O 1
ATOM 985 N N . ALA A 1 129 ? 4.021 3.943 -2.020 1.00 97.88 129 ALA A N 1
ATOM 986 C CA . ALA A 1 129 ? 5.164 4.337 -1.206 1.00 97.88 129 ALA A CA 1
ATOM 987 C C . ALA A 1 129 ? 6.441 4.386 -2.058 1.00 97.88 129 ALA A C 1
ATOM 989 O O . ALA A 1 129 ? 6.638 3.563 -2.949 1.00 97.88 129 ALA A O 1
ATOM 990 N N . GLY A 1 130 ? 7.300 5.364 -1.786 1.00 97.12 130 GLY A N 1
ATOM 991 C CA . GLY A 1 130 ? 8.567 5.552 -2.490 1.00 97.12 130 GLY A CA 1
ATOM 992 C C . GLY A 1 130 ? 9.698 4.695 -1.923 1.00 97.12 130 GLY A C 1
ATOM 993 O O . GLY A 1 130 ? 9.501 3.908 -0.988 1.00 97.12 130 GLY A O 1
ATOM 994 N N . SER A 1 131 ? 10.902 4.888 -2.455 1.00 96.38 131 SER A N 1
ATOM 995 C CA . SER A 1 131 ? 12.112 4.233 -1.944 1.00 96.38 131 SER A CA 1
ATOM 996 C C . SER A 1 131 ? 12.640 4.889 -0.663 1.00 96.38 131 SER A C 1
ATOM 998 O O . SER A 1 131 ? 13.440 4.289 0.053 1.00 96.38 131 SER A O 1
ATOM 1000 N N . GLY A 1 132 ? 12.174 6.102 -0.340 1.00 96.50 132 GLY A N 1
ATOM 1001 C CA . GLY A 1 132 ? 12.649 6.921 0.776 1.00 96.50 132 GLY A CA 1
ATOM 1002 C C . GLY A 1 132 ? 13.638 8.009 0.348 1.00 96.50 132 GLY A C 1
ATOM 1003 O O . GLY A 1 132 ? 14.072 8.809 1.181 1.00 96.50 132 GLY A O 1
ATOM 1004 N N . ASN A 1 133 ? 13.996 8.077 -0.939 1.00 97.88 133 ASN A N 1
ATOM 1005 C CA . ASN A 1 133 ? 14.805 9.164 -1.477 1.00 97.88 133 ASN A CA 1
ATOM 1006 C C . ASN A 1 133 ? 13.919 10.372 -1.806 1.00 97.88 133 ASN A C 1
ATOM 1008 O O . ASN A 1 133 ? 13.149 10.340 -2.758 1.00 97.88 133 ASN A O 1
ATOM 1012 N N . HIS A 1 134 ? 14.078 11.469 -1.064 1.00 96.94 134 HIS A N 1
ATOM 1013 C CA . HIS A 1 134 ? 13.167 12.616 -1.142 1.00 96.94 134 HIS A CA 1
ATOM 1014 C C . HIS A 1 134 ? 13.040 13.238 -2.546 1.00 96.94 134 HIS A C 1
ATOM 1016 O O . HIS A 1 134 ? 11.945 13.615 -2.962 1.00 96.94 134 HIS A O 1
ATOM 1022 N N . GLU A 1 135 ? 14.144 13.341 -3.295 1.00 97.00 135 GLU A N 1
ATOM 1023 C CA . GLU A 1 135 ? 14.121 13.938 -4.634 1.00 97.00 135 GLU A CA 1
ATOM 1024 C C . GLU A 1 135 ? 13.465 13.003 -5.655 1.00 97.00 135 GLU A C 1
ATOM 1026 O O . GLU A 1 135 ? 12.622 13.434 -6.451 1.00 97.00 135 GLU A O 1
ATOM 1031 N N . LYS A 1 136 ? 13.837 11.718 -5.635 1.00 97.19 136 LYS A N 1
ATOM 1032 C CA . LYS A 1 136 ? 13.270 10.716 -6.539 1.00 97.19 136 LYS A CA 1
ATOM 1033 C C . LYS A 1 136 ? 11.788 10.484 -6.240 1.00 97.19 136 LYS A C 1
ATOM 1035 O O . LYS A 1 136 ? 10.987 10.509 -7.172 1.00 97.19 136 LYS A O 1
ATOM 1040 N N . ASP A 1 137 ? 11.422 10.353 -4.968 1.00 98.00 137 ASP A N 1
ATOM 1041 C CA . ASP A 1 137 ? 10.044 10.154 -4.513 1.00 98.00 137 ASP A CA 1
ATOM 1042 C C . ASP A 1 137 ? 9.155 11.341 -4.902 1.00 98.00 137 ASP A C 1
ATOM 1044 O O . ASP A 1 137 ? 8.054 11.148 -5.412 1.00 98.00 137 ASP A O 1
ATOM 1048 N N . GLY A 1 138 ? 9.651 12.578 -4.764 1.00 97.56 138 GLY A N 1
ATOM 1049 C CA . GLY A 1 138 ? 8.922 13.773 -5.197 1.00 97.56 138 GLY A CA 1
ATOM 1050 C C . GLY A 1 138 ? 8.578 13.749 -6.692 1.00 97.56 138 GLY A C 1
ATOM 1051 O O . GLY A 1 138 ? 7.438 14.023 -7.076 1.00 97.56 138 GLY A O 1
ATOM 1052 N N . LYS A 1 139 ? 9.538 13.363 -7.545 1.00 97.25 139 LYS A N 1
ATOM 1053 C CA . LYS A 1 139 ? 9.309 13.207 -8.994 1.00 97.25 139 LYS A CA 1
ATOM 1054 C C . LYS A 1 139 ? 8.356 12.046 -9.288 1.00 97.25 139 LYS A C 1
ATOM 1056 O O . LYS A 1 139 ? 7.454 12.192 -10.114 1.00 97.25 139 LYS A O 1
ATOM 1061 N N . LEU A 1 140 ? 8.535 10.920 -8.600 1.00 96.94 140 LEU A N 1
ATOM 1062 C CA . LEU A 1 140 ? 7.723 9.720 -8.762 1.00 96.94 140 LEU A CA 1
ATOM 1063 C C . LEU A 1 140 ? 6.251 9.970 -8.418 1.00 96.94 140 LEU A C 1
ATOM 1065 O O . LEU A 1 140 ? 5.376 9.714 -9.243 1.00 96.94 140 LEU A O 1
ATOM 1069 N N . PHE A 1 141 ? 5.964 10.531 -7.243 1.00 96.56 141 PHE A N 1
ATOM 1070 C CA . PHE A 1 141 ? 4.592 10.816 -6.818 1.00 96.56 141 PHE A CA 1
ATOM 1071 C C . PHE A 1 141 ? 3.925 11.874 -7.700 1.00 96.56 141 PHE A C 1
ATOM 1073 O O . PHE A 1 141 ? 2.751 11.728 -8.053 1.00 96.56 141 PHE A O 1
ATOM 1080 N N . GLY A 1 142 ? 4.667 12.903 -8.127 1.00 95.69 142 GLY A N 1
ATOM 1081 C CA . GLY A 1 142 ? 4.158 13.890 -9.083 1.00 95.69 142 GLY A CA 1
ATOM 1082 C C . GLY A 1 142 ? 3.756 13.250 -10.417 1.00 95.69 142 GLY A C 1
ATOM 1083 O O . GLY A 1 142 ? 2.707 13.570 -10.979 1.00 95.69 142 GLY A O 1
ATOM 1084 N N . LYS A 1 143 ? 4.541 12.280 -10.898 1.00 95.38 143 LYS A N 1
ATOM 1085 C CA . LYS A 1 143 ? 4.228 11.549 -12.127 1.00 95.38 143 LYS A CA 1
ATOM 1086 C C . LYS A 1 143 ? 3.023 10.625 -11.963 1.00 95.38 143 LYS A C 1
ATOM 1088 O O . LYS A 1 143 ? 2.104 10.684 -12.776 1.00 95.38 143 LYS A O 1
ATOM 1093 N N . ILE A 1 144 ? 3.011 9.798 -10.917 1.00 94.38 144 ILE A N 1
ATOM 1094 C CA . ILE A 1 144 ? 1.932 8.836 -10.645 1.00 94.38 144 ILE A CA 1
ATOM 1095 C C . ILE A 1 144 ? 0.593 9.559 -10.475 1.00 94.38 144 ILE A C 1
ATOM 1097 O O . ILE A 1 144 ? -0.404 9.149 -11.067 1.00 94.38 144 ILE A O 1
ATOM 1101 N N . SER A 1 145 ? 0.573 10.666 -9.729 1.00 91.12 145 SER A N 1
ATOM 1102 C CA . SER A 1 145 ? 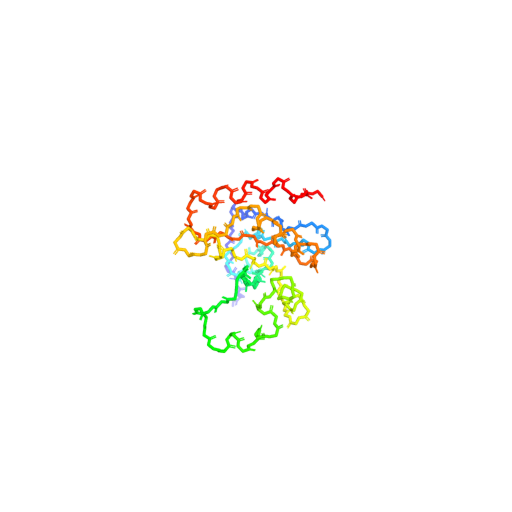-0.648 11.457 -9.529 1.00 91.12 145 SER A CA 1
ATOM 1103 C C . SER A 1 145 ? -1.204 12.070 -10.819 1.00 91.12 145 SER A C 1
ATOM 1105 O O . SER A 1 145 ? -2.414 12.231 -10.931 1.00 91.12 145 SER A O 1
ATOM 1107 N N . SER A 1 146 ? -0.348 12.366 -11.802 1.00 87.88 146 SER A N 1
ATOM 1108 C CA . SER A 1 146 ? -0.757 12.932 -13.096 1.00 87.88 146 SER A CA 1
ATOM 1109 C C . SER A 1 146 ? -1.183 11.872 -14.122 1.00 87.88 146 SER A C 1
ATOM 1111 O O . SER A 1 146 ? -2.015 12.150 -14.982 1.00 87.88 146 SER A O 1
ATOM 1113 N N . ASN A 1 147 ? -0.590 10.674 -14.070 1.00 79.75 147 ASN A N 1
ATOM 1114 C CA . ASN A 1 147 ? -0.804 9.602 -15.053 1.00 79.75 147 ASN A CA 1
ATOM 1115 C C . ASN A 1 147 ? -2.008 8.711 -14.733 1.00 79.75 147 ASN A C 1
ATOM 1117 O O . ASN A 1 147 ? -2.655 8.189 -15.644 1.00 79.75 147 ASN A O 1
ATOM 1121 N N . ILE A 1 148 ? -2.272 8.493 -13.448 1.00 71.31 148 ILE A N 1
ATOM 1122 C CA . ILE A 1 148 ? -3.434 7.744 -12.990 1.00 71.31 148 ILE A CA 1
ATOM 1123 C C . ILE A 1 148 ? -4.546 8.779 -12.870 1.00 71.31 148 ILE A C 1
ATOM 1125 O O . ILE A 1 148 ? -4.498 9.638 -12.000 1.00 71.31 148 ILE A O 1
ATOM 1129 N N . GLY A 1 149 ? -5.495 8.784 -13.804 1.00 58.72 149 GLY A N 1
ATOM 1130 C CA . GLY A 1 149 ? -6.651 9.674 -13.729 1.00 58.72 149 GLY A CA 1
ATOM 1131 C C . GLY A 1 149 ? -7.519 9.290 -12.532 1.00 58.72 149 GLY A C 1
ATOM 1132 O O . GLY A 1 149 ? -8.399 8.450 -12.673 1.00 58.72 149 GLY A O 1
ATOM 1133 N N . TRP A 1 150 ? -7.233 9.862 -11.358 1.00 57.88 150 TRP A N 1
ATOM 1134 C CA . TRP A 1 150 ? -7.997 9.687 -10.119 1.00 57.88 150 TRP A CA 1
ATOM 1135 C C . TRP A 1 150 ? -9.352 10.402 -10.247 1.00 57.88 150 TRP A C 1
ATOM 1137 O O . TRP A 1 150 ? -9.542 11.488 -9.703 1.00 57.88 150 TRP A O 1
ATOM 1147 N N . THR A 1 151 ? -10.272 9.844 -11.032 1.00 42.34 151 THR A N 1
ATOM 1148 C CA . THR A 1 151 ? -11.658 10.325 -11.158 1.00 42.34 151 THR A CA 1
ATOM 1149 C C . THR A 1 151 ? -12.629 9.189 -10.951 1.00 42.34 151 THR A C 1
ATOM 1151 O O . THR A 1 151 ? -12.428 8.153 -11.624 1.00 42.34 151 THR A O 1
#